Protein AF-A0A2V6TA17-F1 (afdb_monomer_lite)

Sequence (97 aa):
MSDPAVLLAIARRELGRLLPVLDALLADLDDGKLRSRPVPTEWAPVEIVCHLRDEETEDFGARLRVVVEGGTQFTPIDPERWAVERGYREAVPREAL

Structure (mmCIF, N/CA/C/O backbone):
data_AF-A0A2V6TA17-F1
#
_entry.id   AF-A0A2V6TA17-F1
#
loop_
_atom_site.group_PDB
_atom_site.id
_atom_site.type_symbol
_atom_site.label_atom_id
_atom_site.label_alt_id
_atom_site.label_comp_id
_atom_site.label_asym_id
_atom_site.label_entity_id
_atom_site.label_seq_id
_atom_site.pdbx_PDB_ins_code
_atom_site.Cartn_x
_atom_site.Cartn_y
_atom_site.Cartn_z
_atom_site.occupancy
_atom_site.B_iso_or_equiv
_atom_site.auth_seq_id
_atom_site.auth_comp_id
_atom_site.auth_asym_id
_atom_site.auth_atom_id
_atom_site.pdbx_PDB_model_num
ATOM 1 N N . MET A 1 1 ? -1.018 -0.861 29.978 1.00 69.38 1 MET A N 1
ATOM 2 C CA . MET A 1 1 ? -1.787 -0.499 28.769 1.00 69.38 1 MET A CA 1
ATOM 3 C C . MET A 1 1 ? -1.233 0.816 28.261 1.00 69.38 1 MET A C 1
ATOM 5 O O . MET A 1 1 ? -1.080 1.717 29.075 1.00 69.38 1 MET A O 1
ATOM 9 N N . SER A 1 2 ? -0.854 0.904 26.986 1.00 81.88 2 SER A N 1
ATOM 10 C CA . SER A 1 2 ? -0.386 2.164 26.395 1.00 81.88 2 SER A CA 1
ATOM 11 C C . SER A 1 2 ? -1.548 3.150 26.272 1.00 81.88 2 SER A C 1
ATOM 13 O O . SER A 1 2 ? -2.670 2.731 25.992 1.00 81.88 2 SER A O 1
ATOM 15 N N . ASP A 1 3 ? -1.283 4.438 26.483 1.00 95.12 3 ASP A N 1
ATOM 16 C CA . ASP A 1 3 ? -2.259 5.508 26.266 1.00 95.12 3 ASP A CA 1
ATOM 17 C C . ASP A 1 3 ? -2.745 5.485 24.797 1.00 95.12 3 ASP A C 1
ATOM 19 O O . ASP A 1 3 ? -1.909 5.557 23.887 1.00 95.12 3 ASP A O 1
ATOM 23 N N . PRO A 1 4 ? -4.065 5.378 24.534 1.00 92.19 4 PRO A N 1
ATOM 24 C CA . PRO A 1 4 ? -4.615 5.402 23.181 1.00 92.19 4 PRO A CA 1
ATOM 25 C C . PRO A 1 4 ? -4.183 6.618 22.353 1.00 92.19 4 PRO A C 1
ATOM 27 O O . PRO A 1 4 ? -3.956 6.484 21.151 1.00 92.19 4 PRO A O 1
ATOM 30 N N . ALA A 1 5 ? -4.013 7.789 22.976 1.00 94.38 5 ALA A N 1
ATOM 31 C CA . ALA A 1 5 ? -3.552 8.988 22.280 1.00 94.38 5 ALA A CA 1
ATOM 32 C C . ALA A 1 5 ? -2.102 8.836 21.794 1.00 94.38 5 ALA A C 1
ATOM 34 O O . ALA A 1 5 ? -1.768 9.232 20.675 1.00 94.38 5 ALA A O 1
ATOM 35 N N . VAL A 1 6 ? -1.253 8.200 22.605 1.00 95.69 6 VAL A N 1
ATOM 36 C CA . VAL A 1 6 ? 0.137 7.897 22.246 1.00 95.69 6 VAL A CA 1
ATOM 37 C C . VAL A 1 6 ? 0.190 6.869 21.118 1.00 95.69 6 VAL A C 1
ATOM 39 O O . VAL A 1 6 ? 0.934 7.062 20.157 1.00 95.69 6 VAL A O 1
ATOM 42 N N . LEU A 1 7 ? -0.623 5.810 21.185 1.00 93.31 7 LEU A N 1
ATOM 43 C CA . LEU A 1 7 ? -0.698 4.811 20.114 1.00 93.31 7 LEU A CA 1
ATOM 44 C C . LEU A 1 7 ? -1.148 5.430 18.787 1.00 93.31 7 LEU A C 1
ATOM 46 O O . LEU A 1 7 ? -0.533 5.167 17.756 1.00 93.31 7 LEU A O 1
ATOM 50 N N . LEU A 1 8 ? -2.164 6.297 18.812 1.00 91.62 8 LEU A N 1
ATOM 51 C CA . LEU A 1 8 ? -2.635 6.997 17.618 1.00 91.62 8 LEU A CA 1
ATOM 52 C C . LEU A 1 8 ? -1.563 7.930 17.039 1.00 91.62 8 LEU A C 1
ATOM 54 O O . LEU A 1 8 ? -1.380 7.980 15.823 1.00 91.62 8 LEU A O 1
ATOM 58 N N . ALA A 1 9 ? -0.837 8.658 17.890 1.00 95.25 9 ALA A N 1
ATOM 59 C CA . ALA A 1 9 ? 0.251 9.525 17.449 1.00 95.25 9 ALA A CA 1
ATOM 60 C C . ALA A 1 9 ? 1.383 8.728 16.777 1.00 95.25 9 ALA A C 1
ATOM 62 O O . ALA A 1 9 ? 1.886 9.143 15.731 1.00 95.25 9 ALA A O 1
ATOM 63 N N . ILE A 1 10 ? 1.745 7.568 17.336 1.00 94.69 10 ILE A N 1
ATOM 64 C CA . ILE A 1 10 ? 2.731 6.658 16.740 1.00 94.69 10 ILE A CA 1
ATOM 65 C C . ILE A 1 10 ? 2.216 6.123 15.403 1.00 94.69 10 ILE A C 1
ATOM 67 O O . ILE A 1 10 ? 2.912 6.260 14.404 1.00 94.69 10 ILE A O 1
ATOM 71 N N . ALA A 1 11 ? 0.991 5.593 15.351 1.00 91.38 11 ALA A N 1
ATOM 72 C CA . ALA A 1 11 ? 0.415 5.050 14.121 1.00 91.38 11 ALA A CA 1
ATOM 73 C C . ALA A 1 11 ? 0.399 6.092 12.991 1.00 91.38 11 ALA A C 1
ATOM 75 O O . ALA A 1 11 ? 0.862 5.814 11.890 1.00 91.38 11 ALA A O 1
ATOM 76 N N . ARG A 1 12 ? -0.031 7.329 13.277 1.00 92.25 12 ARG A N 1
ATOM 77 C CA . ARG A 1 12 ? -0.016 8.429 12.296 1.00 92.25 12 ARG A CA 1
ATOM 78 C C . ARG A 1 12 ? 1.390 8.761 11.807 1.00 92.25 12 ARG A C 1
ATOM 80 O O . ARG A 1 12 ? 1.570 9.038 10.625 1.00 92.25 12 ARG A O 1
ATOM 87 N N . ARG A 1 13 ? 2.380 8.756 12.704 1.00 94.94 13 ARG A N 1
ATOM 88 C CA . ARG A 1 13 ? 3.780 8.995 12.340 1.00 94.94 13 ARG A CA 1
ATOM 89 C C . ARG A 1 13 ? 4.316 7.889 11.441 1.00 94.94 13 ARG A C 1
ATOM 91 O O . ARG A 1 13 ? 4.990 8.203 10.467 1.00 94.94 13 ARG A O 1
ATOM 98 N N . GLU A 1 14 ? 4.056 6.629 11.775 1.00 92.19 14 GLU A N 1
ATOM 99 C CA . GLU A 1 14 ? 4.551 5.502 10.984 1.00 92.19 14 GLU A CA 1
ATOM 100 C C . GLU A 1 14 ? 3.854 5.419 9.619 1.00 92.19 14 GLU A C 1
ATOM 102 O O . GLU A 1 14 ? 4.544 5.299 8.612 1.00 92.19 14 GLU A O 1
ATOM 107 N N . LEU A 1 15 ? 2.533 5.625 9.542 1.00 89.75 15 LEU A N 1
ATOM 108 C CA . LEU A 1 15 ? 1.815 5.713 8.261 1.00 89.75 15 LEU A CA 1
ATOM 109 C C . LEU A 1 15 ? 2.325 6.879 7.399 1.00 89.75 15 LEU A C 1
ATOM 111 O O . LEU A 1 15 ? 2.576 6.717 6.209 1.00 89.75 15 LEU A O 1
ATOM 115 N N . GLY A 1 16 ? 2.579 8.045 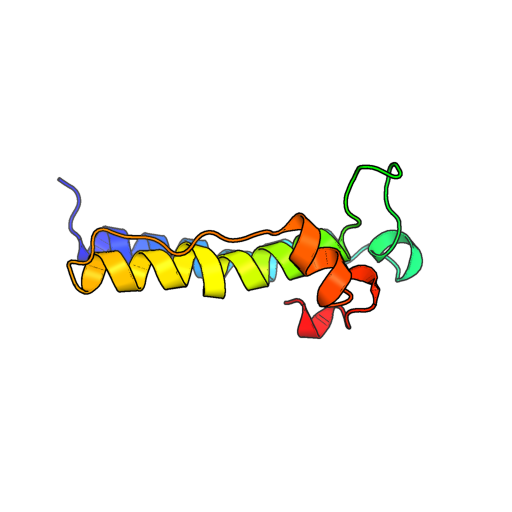8.004 1.00 90.88 16 GLY A N 1
ATOM 116 C CA . GLY A 1 16 ? 3.126 9.207 7.296 1.00 90.88 16 GLY A CA 1
ATOM 117 C C . GLY A 1 16 ? 4.548 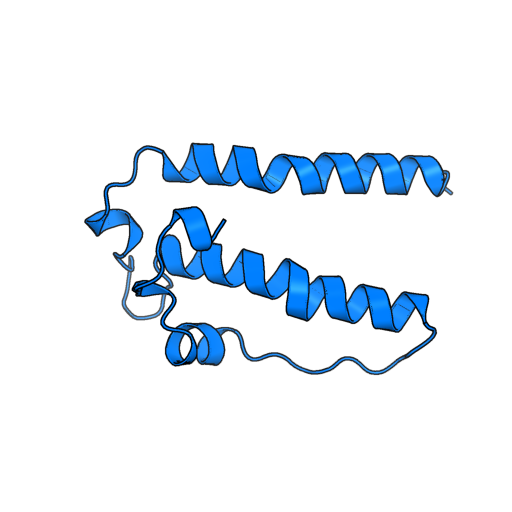9.019 6.747 1.00 90.88 16 GLY A C 1
ATOM 118 O O . GLY A 1 16 ? 4.999 9.831 5.942 1.00 90.88 16 GLY A O 1
ATOM 119 N N . ARG A 1 17 ? 5.270 7.970 7.164 1.00 92.62 17 ARG A N 1
ATOM 120 C CA . ARG A 1 17 ? 6.607 7.636 6.646 1.00 92.62 17 ARG A CA 1
ATOM 121 C C . ARG A 1 17 ? 6.576 6.776 5.391 1.00 92.62 17 ARG A C 1
ATOM 123 O O . ARG A 1 17 ? 7.605 6.698 4.727 1.00 92.62 17 ARG A O 1
ATOM 130 N N . LEU A 1 18 ? 5.442 6.155 5.069 1.00 89.31 18 LEU A N 1
ATOM 131 C CA . LEU A 1 18 ? 5.341 5.223 3.950 1.00 89.31 18 LEU A CA 1
ATOM 132 C C . LEU A 1 18 ? 5.714 5.893 2.623 1.00 89.31 18 LEU A C 1
ATOM 134 O O . LEU A 1 18 ? 6.601 5.404 1.932 1.00 89.31 18 LEU A O 1
ATOM 138 N N . LEU A 1 19 ? 5.103 7.039 2.308 1.00 88.44 19 LEU A N 1
ATOM 139 C CA . LEU A 1 19 ? 5.321 7.721 1.028 1.00 88.44 19 LEU A CA 1
ATOM 140 C C . LEU A 1 19 ? 6.792 8.132 0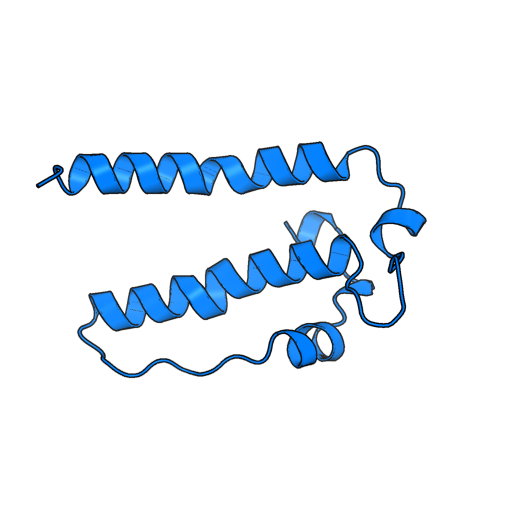.812 1.00 88.44 19 LEU A C 1
ATOM 142 O O . LEU A 1 19 ? 7.359 7.710 -0.192 1.00 88.44 19 LEU A O 1
ATOM 146 N N . PRO A 1 20 ? 7.477 8.826 1.750 1.00 91.75 20 PRO A N 1
ATOM 147 C CA . PRO A 1 20 ? 8.901 9.130 1.584 1.00 91.75 20 PRO A CA 1
ATOM 148 C C . PRO A 1 20 ? 9.803 7.895 1.449 1.00 91.75 20 PRO A C 1
ATOM 150 O O . PRO A 1 20 ? 10.836 7.959 0.786 1.00 91.75 20 PRO A O 1
ATOM 153 N N . VAL A 1 21 ? 9.450 6.780 2.101 1.00 93.38 21 VAL A N 1
ATOM 154 C CA . VAL A 1 21 ? 10.208 5.525 1.990 1.00 93.38 21 VAL A CA 1
ATOM 155 C C . VAL A 1 21 ? 10.011 4.900 0.612 1.00 93.38 21 VAL A C 1
ATOM 157 O O . VAL A 1 21 ? 10.996 4.498 -0.000 1.00 93.38 21 VAL A O 1
ATOM 160 N N . LEU A 1 22 ? 8.776 4.847 0.107 1.00 91.38 22 LEU A N 1
ATOM 161 C CA . LEU A 1 22 ? 8.498 4.349 -1.241 1.00 91.38 22 LEU A CA 1
ATOM 162 C C . LEU A 1 22 ? 9.171 5.225 -2.302 1.00 91.38 22 LEU A C 1
ATOM 164 O O . LEU A 1 22 ? 9.848 4.687 -3.173 1.00 91.38 22 LEU A O 1
ATOM 168 N N . ASP A 1 23 ? 9.092 6.551 -2.178 1.00 90.81 23 ASP A N 1
ATOM 169 C CA . ASP A 1 23 ? 9.804 7.484 -3.060 1.00 90.81 23 ASP A CA 1
ATOM 170 C C . ASP A 1 23 ? 11.309 7.178 -3.105 1.00 90.81 23 ASP A C 1
ATOM 172 O O . ASP A 1 23 ? 11.896 7.071 -4.181 1.00 90.81 23 ASP A O 1
ATOM 176 N N . ALA A 1 24 ? 11.938 6.988 -1.941 1.00 93.69 24 ALA A N 1
ATOM 177 C CA . ALA A 1 24 ? 13.363 6.684 -1.857 1.00 93.69 24 ALA A CA 1
ATOM 178 C C . ALA A 1 24 ? 13.722 5.312 -2.455 1.00 93.69 24 ALA A C 1
ATOM 180 O O . ALA A 1 24 ? 14.756 5.187 -3.107 1.00 93.69 24 ALA A O 1
ATOM 181 N N . LEU A 1 25 ? 12.883 4.289 -2.255 1.00 93.19 25 LEU A N 1
ATOM 182 C CA . LEU A 1 25 ? 13.101 2.944 -2.803 1.00 93.19 25 LEU A CA 1
ATOM 183 C C . LEU A 1 25 ? 12.956 2.895 -4.330 1.00 93.19 25 LEU A C 1
ATOM 185 O O . LEU A 1 25 ? 13.589 2.064 -4.979 1.00 93.19 25 LEU A O 1
ATOM 189 N N . LEU A 1 26 ? 12.123 3.767 -4.901 1.00 92.19 26 LEU A N 1
ATOM 190 C CA . LEU A 1 26 ? 11.825 3.798 -6.334 1.00 92.19 26 LEU A CA 1
ATOM 191 C C . LEU A 1 26 ? 12.700 4.788 -7.115 1.00 92.19 26 LEU A C 1
ATOM 193 O O . LEU A 1 26 ? 12.721 4.728 -8.342 1.00 92.19 26 LEU A O 1
ATOM 197 N N . ALA A 1 27 ? 13.430 5.674 -6.429 1.00 91.75 27 ALA A N 1
ATOM 198 C CA . ALA A 1 27 ? 14.153 6.798 -7.027 1.00 91.75 27 ALA A CA 1
ATOM 199 C C . ALA A 1 27 ? 15.140 6.411 -8.148 1.00 91.75 27 ALA A C 1
ATOM 201 O O . ALA A 1 27 ? 15.292 7.164 -9.110 1.00 91.75 27 ALA A O 1
ATOM 202 N N . ASP A 1 28 ? 15.782 5.243 -8.047 1.00 92.94 28 ASP A N 1
ATOM 203 C CA . ASP A 1 28 ? 16.802 4.776 -9.001 1.00 92.94 28 ASP A CA 1
ATOM 204 C C . ASP A 1 28 ? 16.244 3.846 -10.101 1.00 92.94 28 ASP A C 1
ATOM 206 O O . ASP A 1 28 ? 16.999 3.292 -10.915 1.00 92.94 28 ASP A O 1
ATOM 210 N N . LEU A 1 29 ? 14.924 3.633 -10.132 1.00 92.94 29 LEU A N 1
ATOM 211 C CA . LEU A 1 29 ? 14.272 2.791 -11.129 1.00 92.94 29 LEU A CA 1
ATOM 212 C C . LEU A 1 29 ? 13.838 3.626 -12.333 1.00 92.94 29 LEU A C 1
ATOM 214 O O . LEU A 1 29 ? 12.995 4.515 -12.236 1.00 92.94 29 LEU A O 1
ATOM 218 N N . ASP A 1 30 ? 14.388 3.293 -13.499 1.00 94.00 30 ASP A N 1
ATOM 219 C CA . ASP A 1 30 ? 13.819 3.747 -14.762 1.00 94.00 30 ASP A CA 1
ATOM 220 C C . ASP A 1 30 ? 12.463 3.073 -15.036 1.00 94.00 30 ASP A C 1
ATOM 222 O O . ASP A 1 30 ? 12.075 2.084 -14.408 1.00 94.00 30 ASP A O 1
ATOM 226 N N . ASP A 1 31 ? 11.747 3.619 -16.017 1.00 92.31 31 ASP A N 1
ATOM 227 C CA . ASP A 1 31 ? 10.415 3.176 -16.427 1.00 92.31 31 ASP A CA 1
ATOM 228 C C . ASP A 1 31 ? 10.346 1.673 -16.760 1.00 92.31 31 ASP A C 1
ATOM 230 O O . ASP A 1 31 ? 9.386 0.981 -16.412 1.00 92.31 31 ASP A O 1
ATOM 234 N N . GLY A 1 32 ? 11.406 1.151 -17.387 1.00 95.25 32 GLY A N 1
ATOM 235 C CA . GLY A 1 32 ? 11.507 -0.253 -17.764 1.00 95.25 32 GLY A CA 1
ATOM 236 C C . GLY A 1 32 ? 11.641 -1.160 -16.546 1.00 95.25 32 GLY A C 1
ATOM 237 O O . GLY A 1 32 ? 10.917 -2.150 -16.437 1.00 95.25 32 GLY A O 1
ATOM 238 N N . LYS A 1 33 ? 12.522 -0.812 -15.603 1.00 95.56 33 LYS A N 1
ATOM 239 C CA . LYS A 1 33 ? 12.699 -1.554 -14.345 1.00 95.56 33 LYS A CA 1
ATOM 240 C C . LYS A 1 33 ? 11.449 -1.509 -13.480 1.00 95.56 33 LYS A C 1
ATOM 242 O O . LYS A 1 33 ? 11.062 -2.531 -12.923 1.00 95.56 33 LYS A O 1
ATOM 247 N N . LEU A 1 34 ? 10.791 -0.356 -13.415 1.00 94.88 34 LEU A N 1
ATOM 248 C CA . LEU A 1 34 ? 9.568 -0.164 -12.642 1.00 94.88 34 LEU A CA 1
ATOM 249 C C . LEU A 1 34 ? 8.422 -1.084 -13.113 1.00 94.88 34 LEU A C 1
ATOM 251 O O . LEU A 1 34 ? 7.599 -1.515 -12.305 1.00 94.88 34 LEU A O 1
ATOM 255 N N . ARG A 1 35 ? 8.398 -1.422 -14.410 1.00 95.50 35 ARG A N 1
ATOM 256 C CA . ARG A 1 35 ? 7.405 -2.310 -15.051 1.00 95.50 35 ARG A CA 1
ATOM 257 C C . ARG A 1 35 ? 7.901 -3.729 -15.315 1.00 95.50 35 ARG A C 1
ATOM 259 O O . ARG A 1 35 ? 7.177 -4.538 -15.916 1.00 95.50 35 ARG A O 1
ATOM 266 N N . SER A 1 36 ? 9.130 -4.037 -14.916 1.00 96.31 36 SER A N 1
ATOM 267 C CA . SER A 1 36 ? 9.710 -5.359 -15.097 1.00 96.31 36 SER A CA 1
ATOM 268 C C . SER A 1 36 ? 9.329 -6.249 -13.929 1.00 96.31 36 SER A C 1
ATOM 270 O O . SER A 1 36 ? 9.623 -5.945 -12.776 1.00 96.31 36 SER A O 1
ATOM 272 N N . ARG A 1 37 ? 8.727 -7.394 -14.244 1.00 96.94 37 ARG A N 1
ATOM 273 C CA . ARG A 1 37 ? 8.575 -8.480 -13.279 1.00 96.94 37 ARG A CA 1
ATOM 274 C C . ARG A 1 37 ? 9.899 -9.243 -13.184 1.00 96.94 37 ARG A C 1
ATOM 276 O O . ARG A 1 37 ? 10.488 -9.506 -14.238 1.00 96.94 37 ARG A O 1
ATOM 283 N N . PRO A 1 38 ? 10.378 -9.608 -11.984 1.00 95.19 38 PRO A N 1
ATOM 284 C CA . PRO A 1 38 ? 11.575 -10.439 -11.855 1.00 95.19 38 PRO A CA 1
ATOM 285 C C . PRO A 1 38 ? 11.370 -11.824 -12.485 1.00 95.19 38 PRO A C 1
ATOM 287 O O . PRO A 1 38 ? 12.235 -12.324 -13.202 1.00 95.19 38 PRO A O 1
ATOM 290 N N . VAL A 1 39 ? 10.185 -12.404 -12.270 1.00 96.62 39 VAL A N 1
ATOM 291 C CA . VAL A 1 39 ? 9.694 -13.638 -12.900 1.00 96.62 39 VAL A CA 1
ATOM 292 C C . VAL A 1 39 ? 8.198 -13.508 -13.222 1.00 96.62 39 VAL A C 1
ATOM 294 O O . VAL A 1 39 ? 7.524 -12.673 -12.624 1.00 96.62 39 VAL A O 1
ATOM 297 N N . PRO A 1 40 ? 7.628 -14.321 -14.134 1.00 93.00 40 PRO A N 1
ATOM 298 C CA . PRO A 1 40 ? 6.235 -14.154 -14.570 1.00 93.00 40 PRO A CA 1
ATOM 299 C C . PRO A 1 40 ? 5.176 -14.192 -13.456 1.00 93.00 40 PRO A C 1
ATOM 301 O O . PRO A 1 40 ? 4.120 -13.579 -13.612 1.00 93.00 40 PRO A O 1
ATOM 304 N N . THR A 1 41 ? 5.455 -14.908 -12.363 1.00 94.75 41 THR A N 1
ATOM 305 C CA . THR A 1 41 ? 4.562 -15.108 -11.209 1.00 94.75 41 THR A CA 1
ATOM 306 C C . THR A 1 41 ? 4.715 -14.056 -10.112 1.00 94.75 41 THR A C 1
ATOM 308 O O . THR A 1 41 ? 4.021 -14.143 -9.108 1.00 94.75 41 THR A O 1
ATOM 311 N N . GLU A 1 42 ? 5.636 -13.107 -10.261 1.00 96.31 42 GLU A N 1
ATOM 312 C CA . GLU A 1 42 ? 5.850 -12.025 -9.300 1.00 96.31 42 GLU A CA 1
ATOM 313 C C . GLU A 1 42 ? 5.377 -10.694 -9.877 1.00 96.31 42 GLU A C 1
ATOM 315 O O . GLU A 1 42 ? 5.298 -10.511 -11.092 1.00 96.31 42 GLU A O 1
ATOM 320 N N . TRP A 1 43 ? 5.079 -9.749 -8.994 1.00 97.75 43 TRP A N 1
ATOM 321 C CA . TRP A 1 43 ? 4.683 -8.400 -9.371 1.00 97.75 43 TRP A CA 1
ATOM 322 C C . TRP A 1 43 ? 5.891 -7.512 -9.673 1.00 97.75 43 TRP A C 1
ATOM 324 O O . TRP A 1 43 ? 6.959 -7.634 -9.070 1.00 97.75 43 TRP A O 1
ATOM 334 N N . ALA A 1 44 ? 5.712 -6.590 -10.615 1.00 97.00 44 ALA A N 1
ATOM 335 C CA . ALA A 1 44 ? 6.647 -5.507 -10.861 1.00 97.00 44 ALA A CA 1
ATOM 336 C C . ALA A 1 44 ? 6.552 -4.449 -9.743 1.00 97.00 44 ALA A C 1
ATOM 338 O O . ALA A 1 44 ? 5.511 -4.333 -9.091 1.00 97.00 44 ALA A O 1
ATOM 339 N N . PRO A 1 45 ? 7.585 -3.612 -9.549 1.00 96.00 45 PRO A N 1
ATOM 340 C CA . PRO A 1 45 ? 7.550 -2.536 -8.560 1.00 96.00 45 PRO A CA 1
ATOM 341 C C . PRO A 1 45 ? 6.314 -1.623 -8.645 1.00 96.00 45 PRO A C 1
ATOM 343 O O . PRO A 1 45 ? 5.720 -1.327 -7.612 1.00 96.00 45 PRO A O 1
ATOM 346 N N . VAL A 1 46 ? 5.867 -1.228 -9.846 1.00 95.88 46 VAL A N 1
ATOM 347 C CA . VAL A 1 46 ? 4.637 -0.415 -10.003 1.00 95.88 46 VAL A CA 1
ATOM 348 C C . VAL A 1 46 ? 3.384 -1.140 -9.503 1.00 95.88 46 VAL A C 1
ATOM 350 O O . VAL A 1 46 ? 2.514 -0.527 -8.891 1.00 95.88 46 VAL A O 1
ATOM 353 N N . GLU A 1 47 ? 3.315 -2.457 -9.707 1.00 97.31 47 GLU A N 1
ATOM 354 C CA . GLU A 1 47 ? 2.176 -3.277 -9.295 1.00 97.31 47 GLU A CA 1
ATOM 355 C C . GLU A 1 47 ? 2.112 -3.393 -7.769 1.00 97.31 47 GLU A C 1
ATOM 357 O O . GLU A 1 47 ? 1.031 -3.308 -7.191 1.00 97.31 47 GLU A O 1
ATOM 362 N N . ILE A 1 48 ? 3.273 -3.472 -7.112 1.00 96.31 48 ILE A N 1
ATOM 363 C CA . ILE A 1 48 ? 3.381 -3.450 -5.649 1.00 96.31 48 ILE A CA 1
ATOM 364 C C . ILE A 1 48 ? 2.893 -2.110 -5.086 1.00 96.31 48 ILE A C 1
ATOM 366 O O . ILE A 1 48 ? 2.150 -2.095 -4.110 1.00 96.31 48 ILE A O 1
ATOM 370 N N . VAL A 1 49 ? 3.272 -0.983 -5.692 1.00 95.19 49 VAL A N 1
ATOM 371 C CA . VAL A 1 49 ? 2.852 0.347 -5.216 1.00 95.19 49 VAL A CA 1
ATOM 372 C C . VAL A 1 49 ? 1.337 0.523 -5.343 1.00 95.19 49 VAL A C 1
ATOM 374 O O . VAL A 1 49 ? 0.688 0.907 -4.372 1.00 95.19 49 VAL A O 1
ATOM 377 N N . CYS A 1 50 ? 0.758 0.175 -6.497 1.00 96.00 50 CYS A N 1
ATOM 378 C CA . CYS A 1 50 ? -0.694 0.203 -6.681 1.00 96.00 50 CYS A CA 1
ATOM 379 C C . CYS A 1 50 ? -1.420 -0.705 -5.682 1.00 96.00 50 CYS A C 1
ATOM 381 O O . CYS A 1 50 ? -2.444 -0.310 -5.131 1.00 96.00 50 CYS A O 1
ATOM 3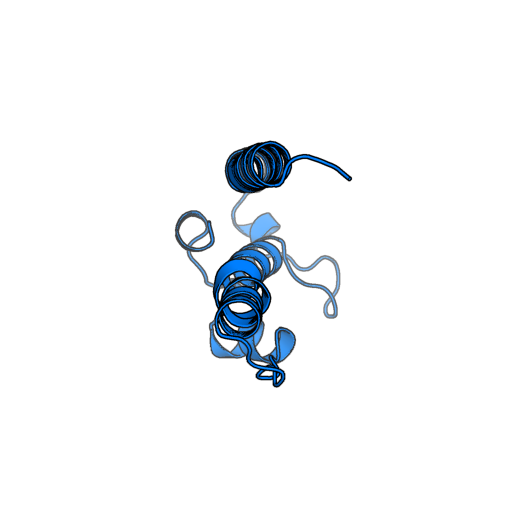83 N N . HIS A 1 51 ? -0.879 -1.895 -5.411 1.00 96.25 51 HIS A N 1
ATOM 384 C CA . HIS A 1 51 ? -1.428 -2.778 -4.391 1.00 96.25 51 HIS A CA 1
ATOM 385 C C . HIS A 1 51 ? -1.414 -2.133 -3.003 1.00 96.25 51 HIS A C 1
ATOM 387 O O . HIS A 1 51 ? -2.445 -2.131 -2.345 1.00 96.25 51 HIS A O 1
ATOM 393 N N . LEU A 1 52 ? -0.297 -1.538 -2.572 1.00 94.50 52 LEU A 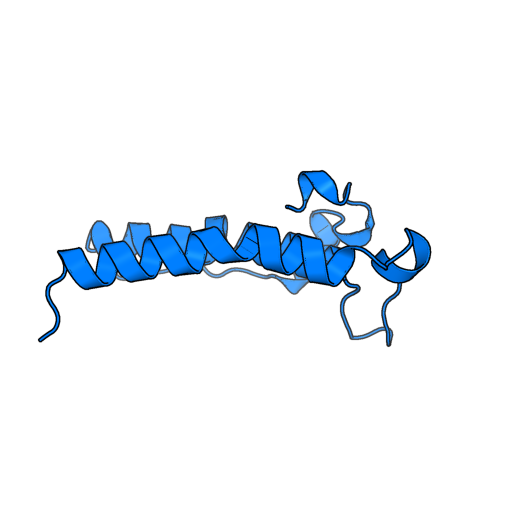N 1
ATOM 394 C CA . LEU A 1 52 ? -0.213 -0.882 -1.262 1.00 94.50 52 LEU A CA 1
ATOM 395 C C . LEU A 1 52 ? -1.230 0.263 -1.116 1.00 94.50 52 LEU A C 1
ATOM 397 O O . LEU A 1 52 ? -1.839 0.406 -0.057 1.00 94.50 52 LEU A O 1
ATOM 401 N N . ARG A 1 53 ? -1.446 1.051 -2.177 1.00 92.81 53 ARG A N 1
ATOM 402 C CA . ARG A 1 53 ? -2.471 2.110 -2.216 1.00 92.81 53 ARG A CA 1
ATOM 403 C C . ARG A 1 53 ? -3.880 1.544 -2.025 1.00 92.81 53 ARG A C 1
ATOM 405 O O . ARG A 1 53 ? -4.674 2.079 -1.244 1.00 92.81 53 ARG A O 1
ATOM 412 N N . ASP A 1 54 ? -4.192 0.475 -2.748 1.00 95.00 54 ASP A N 1
ATOM 413 C CA . ASP A 1 54 ? -5.524 -0.124 -2.737 1.00 95.00 54 ASP A CA 1
ATOM 414 C C . ASP A 1 54 ? -5.765 -0.874 -1.410 1.00 95.00 54 ASP A C 1
ATOM 416 O O . ASP A 1 54 ? -6.839 -0.755 -0.830 1.00 95.00 54 ASP A O 1
ATOM 420 N N . GLU A 1 55 ? -4.752 -1.531 -0.840 1.00 94.19 55 GLU A N 1
ATOM 421 C CA . GLU A 1 55 ? -4.804 -2.138 0.501 1.00 94.19 55 GLU A CA 1
ATOM 422 C C . GLU A 1 55 ? -5.061 -1.094 1.598 1.00 94.19 55 GLU A C 1
ATOM 424 O O . GLU A 1 55 ? -5.947 -1.276 2.432 1.00 94.19 55 GLU A O 1
ATOM 429 N N . GLU A 1 56 ? -4.352 0.040 1.590 1.00 92.00 56 GLU A N 1
ATOM 430 C CA . GLU A 1 56 ? -4.520 1.079 2.618 1.00 92.00 56 GLU A CA 1
ATOM 431 C C . GLU A 1 56 ? -5.955 1.639 2.643 1.00 92.00 56 GLU A C 1
ATOM 433 O O . GLU A 1 56 ? -6.503 1.955 3.703 1.00 92.00 56 GLU A O 1
ATOM 438 N N . THR A 1 57 ? -6.606 1.730 1.482 1.00 90.94 57 THR A N 1
ATOM 439 C CA . THR A 1 57 ? -7.916 2.384 1.340 1.00 90.94 57 THR A CA 1
ATOM 440 C C . THR A 1 57 ? -9.099 1.412 1.349 1.00 90.94 57 THR A C 1
ATOM 442 O O . THR A 1 57 ? -10.113 1.675 2.022 1.00 90.94 57 THR A O 1
ATOM 445 N N . GLU A 1 58 ? -8.974 0.300 0.626 1.00 95.38 58 GLU A N 1
ATOM 446 C CA . GLU A 1 58 ? -10.033 -0.676 0.358 1.00 95.38 58 GLU A CA 1
ATOM 447 C C . GLU A 1 58 ? -9.923 -1.953 1.204 1.00 95.38 58 GLU A C 1
ATOM 449 O O . GLU A 1 58 ? -10.945 -2.617 1.374 1.00 95.38 58 GLU A O 1
ATOM 454 N N . ASP A 1 59 ? -8.767 -2.254 1.814 1.00 96.25 59 ASP A N 1
ATOM 455 C CA . ASP A 1 59 ? -8.633 -3.338 2.802 1.00 96.25 59 ASP A CA 1
ATOM 456 C C . ASP A 1 59 ? -8.517 -2.799 4.230 1.00 96.25 59 ASP A C 1
ATOM 458 O O . ASP A 1 59 ? -9.500 -2.789 4.978 1.00 96.25 59 ASP A O 1
ATOM 462 N N . PHE A 1 60 ? -7.350 -2.285 4.623 1.00 94.44 60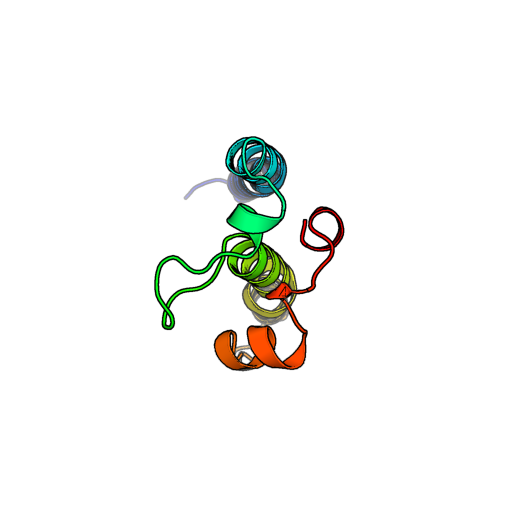 PHE A N 1
ATOM 463 C CA . PHE A 1 60 ? -7.075 -1.843 5.989 1.00 94.44 60 PHE A CA 1
ATOM 464 C C . PHE A 1 60 ? -8.004 -0.707 6.410 1.00 94.44 60 PHE A C 1
ATOM 466 O O . PHE A 1 60 ? -8.662 -0.797 7.453 1.00 94.44 60 PHE A O 1
ATOM 473 N N . GLY A 1 61 ? -8.130 0.332 5.582 1.00 94.00 61 GLY A N 1
ATOM 474 C CA . GLY A 1 61 ? -9.028 1.453 5.840 1.00 94.00 61 GLY A CA 1
ATOM 475 C C . GLY A 1 61 ? -10.498 1.030 5.917 1.00 94.00 61 GLY A C 1
ATOM 476 O O . GLY A 1 61 ? -11.237 1.508 6.782 1.00 94.00 61 GLY A O 1
ATOM 477 N N . ALA A 1 62 ? -10.934 0.104 5.058 1.00 96.50 62 ALA A N 1
ATOM 478 C CA . ALA A 1 62 ? -12.302 -0.411 5.073 1.00 96.50 62 ALA A CA 1
ATOM 479 C C . ALA A 1 62 ? -12.590 -1.256 6.322 1.00 96.50 62 ALA A C 1
ATOM 481 O O . ALA A 1 62 ? -13.610 -1.048 6.982 1.00 96.50 62 ALA A O 1
ATOM 482 N N . ARG A 1 63 ? -11.674 -2.150 6.702 1.00 97.62 63 ARG A N 1
ATOM 483 C CA . ARG A 1 63 ? -11.786 -2.968 7.918 1.00 97.62 63 ARG A CA 1
ATOM 484 C C . ARG A 1 63 ? -11.760 -2.119 9.180 1.00 97.62 63 ARG A C 1
ATOM 486 O O . ARG A 1 63 ? -12.536 -2.383 10.097 1.00 97.62 63 ARG A O 1
ATOM 493 N N . LEU A 1 64 ? -10.916 -1.086 9.228 1.00 94.88 64 LEU A N 1
ATOM 494 C CA . LEU A 1 64 ? -10.870 -0.162 10.360 1.00 94.88 64 LEU A CA 1
ATOM 495 C C . LEU A 1 64 ? -12.222 0.534 10.559 1.00 94.88 64 LEU A C 1
ATOM 497 O O . LEU A 1 64 ? -12.699 0.601 11.691 1.00 94.88 64 LEU A O 1
ATOM 501 N N . ARG A 1 65 ? -12.863 0.995 9.473 1.00 96.56 65 ARG A N 1
ATOM 502 C CA . ARG A 1 65 ? -14.216 1.576 9.530 1.00 96.56 65 ARG A CA 1
ATOM 503 C C . ARG A 1 65 ? -15.225 0.589 10.115 1.00 96.56 65 ARG A C 1
ATOM 505 O O . ARG A 1 65 ? -15.893 0.934 11.083 1.00 96.56 65 ARG A O 1
ATOM 512 N N . VAL A 1 66 ? -15.250 -0.651 9.617 1.00 98.06 66 VAL A N 1
ATOM 513 C CA . VAL A 1 66 ? -16.129 -1.712 10.144 1.00 98.06 66 VAL A CA 1
ATOM 514 C C . VAL A 1 66 ? -15.940 -1.897 11.651 1.00 98.06 66 VAL A C 1
ATOM 516 O O . VAL A 1 66 ? -16.921 -1.920 12.389 1.00 98.06 66 VAL A O 1
ATOM 519 N N . VAL A 1 67 ? -14.694 -2.001 12.125 1.00 96.94 67 VAL A N 1
ATOM 520 C CA . VAL A 1 67 ? -14.404 -2.207 13.555 1.00 96.94 67 VAL A CA 1
ATOM 521 C C . VAL A 1 67 ? -14.867 -1.018 14.398 1.00 96.94 67 VAL A C 1
ATOM 523 O O . VAL A 1 67 ? -15.494 -1.216 15.437 1.00 96.94 67 VAL A O 1
ATOM 526 N N . VAL A 1 68 ? -14.580 0.211 13.961 1.00 95.88 68 VAL A N 1
ATOM 527 C CA . VAL A 1 68 ? -14.969 1.437 14.680 1.00 95.88 68 VAL A CA 1
ATOM 528 C C . VAL A 1 68 ? -16.491 1.596 14.744 1.00 95.88 68 VAL A C 1
ATOM 530 O O . VAL A 1 68 ? -17.017 2.067 15.749 1.00 95.88 68 VAL A O 1
ATOM 533 N N . GLU A 1 69 ? -17.202 1.156 13.708 1.00 97.69 69 GLU A N 1
ATOM 534 C CA . GLU A 1 69 ? -18.668 1.164 13.636 1.00 97.69 69 GLU A CA 1
ATOM 535 C C . GLU A 1 69 ? -19.321 -0.014 14.388 1.00 97.69 69 GLU A C 1
ATOM 537 O O . GLU A 1 69 ? -20.546 -0.106 14.453 1.00 97.69 69 GLU A O 1
ATOM 542 N N . GLY A 1 70 ? -18.529 -0.912 14.990 1.00 98.00 70 GLY A N 1
ATOM 543 C CA . GLY A 1 70 ? -19.020 -2.077 15.735 1.00 98.00 70 GLY A CA 1
ATOM 544 C C . GLY A 1 70 ? -19.460 -3.253 14.856 1.00 98.00 70 GLY A C 1
ATOM 545 O O . GLY A 1 70 ? -20.121 -4.176 15.336 1.00 98.00 70 GLY A O 1
ATOM 546 N N . GLY A 1 71 ? -19.103 -3.236 13.573 1.00 97.62 71 GLY A N 1
ATOM 547 C CA . GLY A 1 71 ? -19.317 -4.340 12.650 1.00 97.62 71 GLY A CA 1
ATOM 548 C C . GLY A 1 71 ? -18.371 -5.518 12.903 1.00 97.62 71 GLY A C 1
ATOM 549 O O . GLY A 1 71 ? -17.314 -5.396 13.520 1.00 97.62 71 GLY A O 1
ATOM 550 N N . THR A 1 72 ? -18.761 -6.692 12.408 1.00 96.56 72 THR A N 1
ATOM 551 C CA . THR A 1 72 ? -18.018 -7.958 12.585 1.00 96.56 72 THR A CA 1
ATOM 552 C C . THR A 1 72 ? -17.766 -8.701 11.272 1.00 96.56 72 THR A C 1
ATOM 554 O O . THR A 1 72 ? -17.183 -9.783 11.271 1.00 96.56 72 THR A O 1
ATOM 557 N N . GLN A 1 73 ? -18.202 -8.130 10.149 1.00 97.50 73 GLN A N 1
ATOM 558 C CA . GLN A 1 73 ? -18.079 -8.722 8.822 1.00 97.50 73 GLN A CA 1
ATOM 559 C C . GLN A 1 73 ? -17.179 -7.853 7.953 1.00 97.50 73 GLN A C 1
ATOM 561 O O . GLN A 1 73 ? -17.386 -6.647 7.854 1.00 97.50 73 GLN A O 1
ATOM 566 N N . PHE A 1 74 ? -16.202 -8.481 7.306 1.00 97.19 74 PHE A N 1
ATOM 567 C CA . PHE A 1 74 ? -15.274 -7.815 6.400 1.00 97.19 74 PHE A CA 1
ATOM 568 C C . PHE A 1 74 ? -15.556 -8.249 4.966 1.00 97.19 74 PHE A C 1
ATOM 570 O O . PHE A 1 74 ? -15.714 -9.443 4.698 1.00 97.19 74 PHE A O 1
ATOM 577 N N . THR A 1 75 ? -15.607 -7.285 4.051 1.00 95.19 75 THR A N 1
ATOM 578 C CA . THR A 1 75 ? -15.700 -7.567 2.618 1.00 95.19 75 THR A CA 1
ATOM 579 C C . THR A 1 75 ? -14.389 -8.210 2.155 1.00 95.19 75 THR A C 1
ATOM 581 O O . THR A 1 75 ? -13.326 -7.670 2.460 1.00 95.19 75 THR A O 1
ATOM 584 N N . PRO A 1 76 ? -14.423 -9.361 1.462 1.00 95.94 76 PRO A N 1
ATOM 585 C CA . PRO A 1 76 ? -13.220 -9.954 0.897 1.00 95.94 76 PRO A CA 1
ATOM 586 C C . PRO A 1 76 ? -12.699 -9.114 -0.272 1.00 95.94 76 PRO A C 1
ATOM 588 O O . PRO A 1 76 ? -13.475 -8.497 -1.003 1.00 95.94 76 PRO A O 1
ATOM 591 N N . ILE A 1 77 ? -11.388 -9.159 -0.468 1.00 95.75 77 ILE A N 1
ATOM 592 C CA . ILE A 1 77 ? -10.683 -8.512 -1.574 1.00 95.75 77 ILE A CA 1
ATOM 593 C C . ILE A 1 77 ? -9.996 -9.564 -2.450 1.00 95.75 77 ILE A C 1
ATOM 595 O O . ILE A 1 77 ? -9.804 -10.703 -2.018 1.00 95.75 77 ILE A O 1
ATOM 599 N N . ASP A 1 78 ? -9.618 -9.177 -3.667 1.00 97.50 78 ASP A N 1
ATOM 600 C CA . ASP A 1 78 ? -8.867 -10.022 -4.602 1.00 97.50 78 ASP A CA 1
ATOM 601 C C . ASP A 1 78 ? -7.740 -9.198 -5.255 1.00 97.50 78 ASP A C 1
ATOM 603 O O . ASP A 1 78 ? -7.937 -8.619 -6.329 1.00 97.50 78 ASP A O 1
ATOM 607 N N . PRO A 1 79 ? -6.572 -9.088 -4.590 1.00 96.06 79 PRO A N 1
ATOM 608 C CA . PRO A 1 79 ? -5.476 -8.238 -5.050 1.00 96.06 79 PRO A CA 1
ATOM 609 C C . PRO A 1 79 ? -4.914 -8.641 -6.414 1.00 96.06 79 PRO A C 1
ATOM 611 O O . PRO A 1 79 ? -4.603 -7.779 -7.234 1.00 96.06 79 PRO A O 1
ATOM 614 N N . GLU A 1 80 ? -4.816 -9.947 -6.674 1.00 96.25 80 GLU A N 1
ATOM 615 C CA . GLU A 1 80 ? -4.320 -10.479 -7.947 1.00 96.25 80 GLU A CA 1
ATOM 616 C C . GLU A 1 80 ? -5.254 -10.091 -9.093 1.00 96.25 80 GLU A C 1
ATOM 618 O O . GLU A 1 80 ? -4.813 -9.636 -10.151 1.00 96.25 80 GLU A O 1
ATOM 623 N N . ARG A 1 81 ? -6.568 -10.205 -8.872 1.00 97.12 81 ARG A N 1
ATOM 624 C CA . ARG A 1 81 ? -7.561 -9.757 -9.846 1.00 97.12 81 ARG A CA 1
ATOM 625 C C . ARG A 1 81 ? -7.527 -8.243 -10.039 1.00 97.12 81 ARG A C 1
ATOM 627 O O . ARG A 1 81 ? -7.598 -7.792 -11.182 1.00 97.12 81 ARG A O 1
ATOM 634 N N . TRP A 1 82 ? -7.397 -7.461 -8.966 1.00 97.12 82 TRP A N 1
ATOM 635 C CA . TRP A 1 82 ? -7.305 -6.000 -9.056 1.00 97.12 82 TRP A CA 1
ATOM 636 C C . TRP A 1 82 ? -6.102 -5.547 -9.875 1.00 97.12 82 TRP A C 1
ATOM 638 O O . TRP A 1 82 ? -6.258 -4.653 -10.704 1.00 97.12 82 TRP A O 1
ATOM 648 N N . ALA A 1 83 ? -4.948 -6.200 -9.717 1.00 96.50 83 ALA A N 1
ATOM 649 C CA . ALA A 1 83 ? -3.752 -5.862 -10.479 1.00 96.50 83 ALA A CA 1
ATOM 650 C C . ALA A 1 83 ? -3.981 -5.935 -11.995 1.00 96.50 83 ALA A C 1
ATOM 652 O O . ALA A 1 83 ? -3.532 -5.061 -12.741 1.00 96.50 83 ALA A O 1
ATOM 653 N N . VAL A 1 84 ? -4.742 -6.940 -12.441 1.00 96.25 84 VAL A N 1
ATOM 654 C CA . VAL A 1 84 ? -5.112 -7.121 -13.849 1.00 96.25 84 VAL A CA 1
ATOM 655 C C . VAL A 1 84 ? -6.222 -6.156 -14.267 1.00 96.25 84 VAL A C 1
ATOM 657 O O . VAL A 1 84 ? -6.073 -5.439 -15.253 1.00 96.25 84 VAL A O 1
ATOM 660 N N . GLU A 1 85 ? -7.341 -6.123 -13.540 1.00 97.31 85 GLU A N 1
ATOM 661 C CA . GLU A 1 85 ? -8.532 -5.353 -13.935 1.00 97.31 85 GLU A CA 1
ATOM 662 C C . GLU A 1 85 ? -8.306 -3.839 -13.908 1.00 97.31 85 GLU A C 1
ATOM 664 O O . GLU A 1 85 ? -8.903 -3.113 -14.703 1.00 97.31 85 GLU A O 1
ATOM 669 N N . ARG A 1 86 ? -7.441 -3.363 -13.009 1.00 95.94 86 ARG A N 1
ATOM 670 C CA . ARG A 1 86 ? -7.122 -1.941 -12.842 1.00 95.94 86 ARG A CA 1
ATOM 671 C C . ARG A 1 86 ? -5.876 -1.518 -13.628 1.00 95.94 86 ARG A C 1
ATOM 673 O O . ARG A 1 86 ? -5.516 -0.346 -13.573 1.00 95.94 86 ARG A O 1
ATOM 680 N N . GLY A 1 87 ? -5.227 -2.439 -14.349 1.00 96.06 87 GLY A N 1
ATOM 681 C CA . GLY A 1 87 ? -4.060 -2.143 -15.187 1.00 96.06 87 GLY A CA 1
ATOM 682 C C . GLY A 1 87 ? -2.881 -1.577 -14.395 1.00 96.06 87 GLY A C 1
ATOM 683 O O . GLY A 1 87 ? -2.324 -0.542 -14.759 1.00 96.06 87 GLY A O 1
ATOM 684 N N . TYR A 1 88 ? -2.517 -2.215 -13.276 1.00 96.75 88 TYR A N 1
ATOM 685 C CA . TYR A 1 88 ? -1.467 -1.697 -12.388 1.00 96.75 88 TYR A CA 1
ATOM 686 C C . TYR A 1 88 ? -0.135 -1.474 -13.108 1.00 96.75 88 TYR A C 1
ATOM 688 O O . TYR A 1 88 ? 0.575 -0.509 -12.833 1.00 96.75 88 TYR A O 1
ATOM 696 N N . ARG A 1 89 ? 0.212 -2.349 -14.053 1.00 95.06 89 ARG A N 1
ATOM 697 C CA . ARG A 1 89 ? 1.484 -2.278 -14.775 1.00 95.06 89 ARG A CA 1
ATOM 698 C C . ARG A 1 89 ? 1.586 -1.039 -15.670 1.00 95.06 89 ARG A C 1
ATOM 700 O O . ARG A 1 89 ? 2.684 -0.558 -15.951 1.00 95.06 89 ARG A O 1
ATOM 707 N N . GLU A 1 90 ? 0.453 -0.504 -16.098 1.00 94.06 90 GLU A N 1
ATOM 708 C CA . GLU A 1 90 ? 0.330 0.668 -16.959 1.00 94.06 90 GLU A CA 1
ATOM 709 C C . GLU A 1 90 ? 0.154 1.968 -16.161 1.00 94.06 90 GLU A C 1
ATOM 711 O O . GLU A 1 90 ? 0.204 3.048 -16.751 1.00 94.06 90 GLU A O 1
ATOM 716 N N . ALA A 1 91 ? -0.001 1.885 -14.836 1.00 93.25 91 ALA A N 1
ATOM 717 C CA . ALA A 1 91 ? -0.243 3.038 -13.983 1.00 93.25 91 ALA A CA 1
ATOM 718 C C . ALA A 1 91 ? 0.857 4.106 -14.104 1.00 93.25 91 ALA A C 1
ATOM 720 O O . ALA A 1 91 ? 2.045 3.817 -14.306 1.00 93.25 91 ALA A O 1
ATOM 721 N N . VAL A 1 92 ? 0.451 5.368 -13.948 1.00 85.50 92 VAL A N 1
ATOM 722 C CA . VAL A 1 92 ? 1.381 6.487 -13.804 1.00 85.50 92 VAL A CA 1
ATOM 723 C C . VAL A 1 92 ? 1.978 6.408 -12.393 1.00 85.50 92 VAL A C 1
ATOM 725 O O . VAL A 1 92 ? 1.225 6.477 -11.425 1.00 85.50 92 VAL A O 1
ATOM 728 N N . PRO A 1 93 ? 3.310 6.305 -12.220 1.00 71.75 93 PRO A N 1
ATOM 729 C CA . PRO A 1 93 ? 3.910 6.009 -10.911 1.00 71.75 93 PRO A CA 1
ATOM 730 C C . PRO A 1 93 ? 3.562 7.012 -9.804 1.00 71.75 93 PRO A C 1
ATOM 732 O O . PRO A 1 93 ? 3.400 6.636 -8.651 1.00 71.75 93 PRO A O 1
ATOM 735 N N . ARG A 1 94 ? 3.388 8.291 -10.160 1.00 70.19 94 ARG A N 1
ATOM 736 C CA . ARG A 1 94 ? 2.976 9.350 -9.224 1.00 70.19 94 ARG A CA 1
ATOM 737 C C . ARG A 1 94 ? 1.494 9.277 -8.832 1.00 70.19 94 ARG A C 1
ATOM 739 O O . ARG A 1 94 ? 1.126 9.871 -7.836 1.00 70.19 94 ARG A O 1
ATOM 746 N N . GLU A 1 95 ? 0.658 8.606 -9.620 1.00 70.31 95 GLU A N 1
ATOM 747 C CA . GLU A 1 95 ? -0.762 8.360 -9.311 1.00 70.31 95 GLU A CA 1
ATOM 748 C C . GLU A 1 95 ? -0.959 7.018 -8.577 1.00 70.31 95 GLU A C 1
ATOM 750 O O . GLU A 1 95 ? -2.048 6.707 -8.086 1.00 70.31 95 GLU A O 1
ATOM 755 N N . ALA A 1 96 ? 0.093 6.196 -8.533 1.00 63.47 96 ALA A N 1
ATOM 756 C CA . ALA A 1 96 ? 0.153 4.983 -7.730 1.00 63.47 96 ALA A CA 1
ATOM 757 C C . ALA A 1 96 ? 0.533 5.273 -6.264 1.00 63.47 96 ALA A C 1
ATOM 759 O O . ALA A 1 96 ? 0.146 4.496 -5.395 1.00 63.47 96 ALA A O 1
ATOM 760 N N . LEU A 1 97 ? 1.252 6.375 -6.009 1.00 61.53 97 LEU A N 1
ATOM 761 C CA . LEU A 1 97 ? 1.584 6.926 -4.685 1.00 61.53 97 LEU A CA 1
ATOM 762 C C . LEU A 1 97 ? 0.535 7.946 -4.224 1.00 61.53 97 LEU A C 1
ATOM 764 O O . LEU A 1 97 ? 0.263 7.985 -3.005 1.00 61.53 97 LEU A O 1
#

Foldseek 3Di:
DDDPVVVVVVVVVVVVVPVVVLCVVCVPDDLCQQLDAPDPPGGHVLLVLLLVVCCVVVNPVQVVVCVVVVHDDDDDDDSVVCCVVVVSSPDDSVVSD

Radius of gyration: 16.1 Å; chains: 1; bounding box: 36×25×46 Å

Secondary structure (DSSP, 8-state):
---HHHHHHHHHHHHTTHHHHHHHHHTT--HHHHT--SSTTS--HHHHHHHHHHIIIIIIHHHHHHHHTT--------HHHHHHHTTGGGS-HHHH-

pLDDT: mean 92.88, std 7.03, range [61.53, 98.06]